Protein AF-A0A377TQF2-F1 (afdb_monomer_lite)

Secondary structure (DSSP, 8-state):
---TT-EEEESSEEE-TTSS-EEE-SSTT--EEEEHHHHHHTT-HHHHHHHHHHHHHHHHHHHHHHTTTTS----S-S---------HHHHTT--

Sequence (95 aa):
MITRNTSLFDPGWWQLPGSEKRYRDWKKWGHGHLNVTKALEESADTYFYQVAYDMGIDRLSEWMSKFGYGHYTGIDLSEERSGKHADPRMEAQAL

pLDDT: mean 93.58, std 10.04, range [45.38, 98.62]

Organism: Klebsiella pneumoniae (NCBI:txid573)

Radius of gyration: 16.41 Å; chains: 1; bounding box: 41×26×48 Å

InterPro domains:
  IPR001460 Penicillin-binding protein, transpeptidase [PF00905] (2-85)
  IPR012338 Beta-lactamase/transpeptidase-like [G3DSA:3.40.710.10] (1-94)
  IPR012338 Beta-lactamase/transpeptidase-like [SSF56601] (2-88)
  IPR050515 Class D beta-lactamase/transpeptidase [PTHR30627] (2-84)

Foldseek 3Di:
DADQPDKDAFQQWADDPPDPDIDGWPPNRFDGIDGPVVCVVVVTPNVVVVVCNVCDDQNVVVVVVVVQQQHWPPDPDPPDDSHDDDDVVVVVVVD

Structure (mmCIF, N/CA/C/O backbone):
data_AF-A0A377TQF2-F1
#
_entry.id   AF-A0A377TQF2-F1
#
loop_
_atom_site.group_PDB
_atom_site.id
_atom_site.type_symbol
_atom_site.label_atom_id
_atom_site.label_alt_id
_atom_site.label_comp_id
_atom_site.label_asym_id
_atom_site.label_entity_id
_atom_site.label_seq_id
_atom_site.pdbx_PDB_ins_code
_atom_site.Cartn_x
_atom_site.Cartn_y
_atom_site.Cartn_z
_atom_site.occupancy
_atom_site.B_iso_or_equiv
_atom_site.auth_seq_id
_atom_site.auth_comp_id
_atom_site.auth_asym_id
_atom_site.auth_atom_id
_atom_site.pdbx_PDB_model_num
ATOM 1 N N . MET A 1 1 ? -0.984 -12.824 -6.720 1.00 76.25 1 MET A N 1
ATOM 2 C CA . MET A 1 1 ? -0.229 -13.095 -5.475 1.00 76.25 1 MET A CA 1
ATOM 3 C C . MET A 1 1 ? 1.206 -12.692 -5.745 1.00 76.25 1 MET A C 1
ATOM 5 O O . MET A 1 1 ? 1.755 -13.172 -6.728 1.00 76.25 1 MET A O 1
ATOM 9 N N . ILE A 1 2 ? 1.771 -11.785 -4.949 1.00 94.88 2 ILE A N 1
ATOM 10 C CA . ILE A 1 2 ? 3.171 -11.373 -5.107 1.00 94.88 2 ILE A CA 1
ATOM 11 C C . ILE A 1 2 ? 4.111 -12.363 -4.416 1.00 94.88 2 ILE A C 1
ATOM 13 O O . ILE A 1 2 ? 3.717 -13.104 -3.516 1.00 94.88 2 ILE A O 1
ATOM 17 N N . THR A 1 3 ? 5.372 -12.342 -4.820 1.00 96.75 3 THR A N 1
ATOM 18 C CA . THR A 1 3 ? 6.480 -13.047 -4.173 1.00 96.75 3 THR A CA 1
ATOM 19 C C . THR A 1 3 ? 7.577 -12.047 -3.819 1.00 96.75 3 THR A C 1
ATOM 21 O O . THR A 1 3 ? 7.575 -10.914 -4.299 1.00 96.75 3 THR A O 1
ATOM 24 N N . ARG A 1 4 ? 8.574 -12.474 -3.035 1.00 95.62 4 ARG A N 1
ATOM 25 C CA . ARG A 1 4 ? 9.754 -11.641 -2.725 1.00 95.62 4 ARG A CA 1
ATOM 26 C C . ARG A 1 4 ? 10.498 -11.152 -3.978 1.00 95.62 4 ARG A C 1
ATOM 28 O O . ARG A 1 4 ? 11.160 -10.123 -3.929 1.00 95.62 4 ARG A O 1
ATOM 35 N N . ASN A 1 5 ? 10.348 -11.868 -5.095 1.00 95.75 5 ASN A N 1
ATOM 36 C CA . ASN A 1 5 ? 11.002 -11.570 -6.368 1.00 95.75 5 ASN A CA 1
ATOM 37 C C . ASN A 1 5 ? 10.096 -10.804 -7.343 1.00 95.75 5 ASN A C 1
ATOM 39 O O . ASN A 1 5 ? 10.534 -10.469 -8.440 1.00 95.75 5 ASN A O 1
ATOM 43 N N . THR A 1 6 ? 8.834 -10.545 -6.982 1.00 97.19 6 THR A N 1
ATOM 44 C CA . THR A 1 6 ? 7.944 -9.728 -7.813 1.00 97.19 6 THR A CA 1
ATOM 45 C C . THR A 1 6 ? 8.495 -8.314 -7.890 1.00 97.19 6 THR A C 1
ATOM 47 O O . THR A 1 6 ? 8.645 -7.656 -6.858 1.00 97.19 6 THR A O 1
ATOM 50 N N . SER A 1 7 ? 8.789 -7.872 -9.112 1.00 96.62 7 SER A N 1
ATOM 51 C CA . SER A 1 7 ? 9.398 -6.580 -9.400 1.00 96.62 7 SER A CA 1
ATOM 52 C C . SER A 1 7 ? 8.585 -5.818 -10.439 1.00 96.62 7 SER A C 1
ATOM 54 O O . SER A 1 7 ? 8.105 -6.416 -11.402 1.00 96.62 7 SER A O 1
ATOM 56 N N . LEU A 1 8 ? 8.451 -4.507 -10.254 1.00 96.88 8 LEU A N 1
ATOM 57 C CA . LEU A 1 8 ? 7.841 -3.589 -11.216 1.00 96.88 8 LEU A CA 1
ATOM 58 C C . LEU A 1 8 ? 8.666 -2.311 -11.336 1.00 96.88 8 LEU A C 1
ATOM 60 O O . LEU A 1 8 ? 9.380 -1.936 -10.407 1.00 96.88 8 LEU A O 1
ATOM 64 N N . PHE A 1 9 ? 8.598 -1.664 -12.497 1.00 98.12 9 PHE A N 1
ATOM 65 C CA . PHE A 1 9 ? 9.224 -0.365 -12.711 1.00 98.12 9 PHE A CA 1
ATOM 66 C C . PHE A 1 9 ? 8.231 0.743 -12.376 1.00 98.12 9 PHE A C 1
ATOM 68 O O . PHE A 1 9 ? 7.142 0.791 -12.945 1.00 98.12 9 PHE A O 1
ATOM 75 N N . ASP A 1 10 ? 8.626 1.631 -11.475 1.00 98.25 10 ASP A N 1
ATOM 76 C CA . ASP A 1 10 ? 7.845 2.785 -11.066 1.00 98.25 10 ASP A CA 1
ATOM 77 C C . ASP A 1 10 ? 8.352 4.079 -11.743 1.00 98.25 10 ASP A C 1
ATOM 79 O O . ASP A 1 10 ? 9.458 4.536 -11.431 1.00 98.25 10 ASP A O 1
ATOM 83 N N . PRO A 1 11 ? 7.549 4.687 -12.644 1.00 98.19 11 PRO A N 1
ATOM 84 C CA . PRO A 1 11 ? 7.833 5.973 -13.286 1.00 98.19 11 PRO A CA 1
ATOM 85 C C . PRO A 1 11 ? 7.324 7.196 -12.486 1.00 98.19 11 PRO A C 1
ATOM 87 O O . PRO A 1 11 ? 7.268 8.307 -13.024 1.00 98.19 11 PRO A O 1
ATOM 90 N N . GLY A 1 12 ? 6.896 7.011 -11.233 1.00 98.31 12 GLY A N 1
ATOM 91 C CA . GLY A 1 12 ? 6.294 8.032 -10.366 1.00 98.31 12 GLY A CA 1
ATOM 92 C C . GLY A 1 12 ? 4.766 8.087 -10.448 1.00 98.31 12 GLY A C 1
ATOM 93 O O . GLY A 1 12 ? 4.152 9.104 -10.103 1.00 98.31 12 GLY A O 1
ATOM 94 N N . TRP A 1 13 ? 4.150 7.048 -11.013 1.00 98.38 13 TRP A N 1
ATOM 95 C CA . TRP A 1 13 ? 2.703 6.881 -11.122 1.00 98.38 13 TRP A CA 1
ATOM 96 C C . TRP A 1 13 ? 2.332 5.462 -11.562 1.00 98.38 13 TRP A C 1
ATOM 98 O O . TRP A 1 13 ? 3.087 4.788 -12.257 1.00 98.38 13 TRP A O 1
ATOM 108 N N . TRP A 1 14 ? 1.102 5.071 -11.246 1.00 98.62 14 TRP A N 1
ATOM 109 C CA . TRP A 1 14 ? 0.449 3.848 -11.697 1.00 98.62 14 TRP A CA 1
ATOM 110 C C . TRP A 1 14 ? -0.832 4.186 -12.474 1.00 98.62 14 TRP A C 1
ATOM 112 O O . TRP A 1 14 ? -1.589 5.068 -12.062 1.00 98.62 14 TRP A O 1
ATOM 122 N N . GLN A 1 15 ? -1.089 3.524 -13.604 1.00 98.44 15 GLN A N 1
ATOM 123 C CA . GLN A 1 15 ? -2.305 3.726 -14.404 1.00 98.44 15 GLN A CA 1
ATOM 124 C C . GLN A 1 15 ? -3.242 2.533 -14.248 1.00 98.44 15 GLN A C 1
ATOM 126 O O . GLN A 1 15 ? -2.823 1.391 -14.415 1.00 98.44 15 GLN A O 1
ATOM 131 N N . LEU A 1 16 ? -4.514 2.816 -13.965 1.00 97.62 16 LEU A N 1
ATOM 132 C CA . LEU A 1 16 ? -5.541 1.789 -13.837 1.00 97.62 16 LEU A CA 1
ATOM 133 C C . LEU A 1 16 ? -5.751 1.087 -15.190 1.00 97.62 16 LEU A C 1
ATOM 135 O O . LEU A 1 16 ? -6.096 1.766 -16.160 1.00 97.62 16 LEU A O 1
ATOM 139 N N . PRO A 1 17 ? -5.580 -0.247 -15.286 1.00 97.06 17 PRO A N 1
ATOM 140 C CA . PRO A 1 17 ? -5.775 -0.955 -16.546 1.00 97.06 17 PRO A CA 1
ATOM 141 C C . PRO A 1 17 ? -7.178 -0.729 -17.122 1.00 97.06 17 PRO A C 1
ATOM 143 O O . PRO A 1 17 ? -8.175 -0.826 -16.409 1.00 97.06 17 PRO A O 1
ATOM 146 N N . GLY A 1 18 ? -7.251 -0.409 -18.417 1.00 97.31 18 GLY A N 1
ATOM 147 C CA . GLY A 1 18 ? -8.510 -0.077 -19.097 1.00 97.31 18 GLY A CA 1
ATOM 148 C C . GLY A 1 18 ? -9.042 1.336 -18.815 1.00 97.31 18 GLY A C 1
ATOM 149 O O . GLY A 1 18 ? -10.179 1.637 -19.167 1.00 97.31 18 GLY A O 1
ATOM 150 N N . SER A 1 19 ? -8.247 2.207 -18.188 1.00 97.50 19 SER A N 1
ATOM 151 C CA . SER A 1 19 ? -8.600 3.597 -17.901 1.00 97.50 19 SER A CA 1
ATOM 152 C C . SER A 1 19 ? -7.418 4.537 -18.154 1.00 97.50 19 SER A C 1
ATOM 154 O O . SER A 1 19 ? -6.258 4.153 -18.027 1.00 97.50 19 SER A O 1
ATOM 156 N N . GLU A 1 20 ? -7.710 5.807 -18.436 1.00 97.06 20 GLU A N 1
ATOM 157 C CA . GLU A 1 20 ? -6.712 6.888 -18.466 1.00 97.06 20 GLU A CA 1
ATOM 158 C C . GLU A 1 20 ? -6.366 7.416 -17.062 1.00 97.06 20 GLU A C 1
ATOM 160 O O . GLU A 1 20 ? -5.505 8.283 -16.895 1.00 97.06 20 GLU A O 1
ATOM 165 N N . LYS A 1 21 ? -7.042 6.918 -16.017 1.00 97.88 21 LYS A N 1
ATOM 166 C CA . LYS A 1 21 ? -6.844 7.388 -14.647 1.00 97.88 21 LYS A CA 1
ATOM 167 C C . LYS A 1 21 ? -5.481 6.953 -14.107 1.00 97.88 21 LYS A C 1
ATOM 169 O O . LYS A 1 21 ? -5.176 5.762 -14.032 1.00 97.88 21 LYS A O 1
ATOM 174 N N . ARG A 1 22 ? -4.699 7.937 -13.656 1.00 98.00 22 ARG A N 1
ATOM 175 C CA . ARG A 1 22 ? -3.393 7.744 -13.018 1.00 98.00 22 ARG A CA 1
ATOM 176 C C . ARG A 1 22 ? -3.435 8.081 -11.535 1.00 98.00 22 ARG A C 1
ATOM 178 O O . ARG A 1 22 ? -4.036 9.074 -11.132 1.00 98.00 22 ARG A O 1
ATOM 185 N N . TYR A 1 23 ? -2.730 7.275 -10.759 1.00 98.31 23 TYR A N 1
ATOM 186 C CA . TYR A 1 23 ? -2.468 7.450 -9.340 1.00 98.31 23 TYR A CA 1
ATOM 187 C C . TYR A 1 23 ? -0.989 7.796 -9.201 1.00 98.31 23 TYR A C 1
ATOM 189 O O . TYR A 1 23 ? -0.139 7.118 -9.772 1.00 98.31 23 TYR A O 1
ATOM 197 N N . ARG A 1 24 ? -0.683 8.920 -8.557 1.00 98.44 24 ARG A N 1
ATOM 198 C CA . ARG A 1 24 ? 0.683 9.447 -8.468 1.00 98.44 24 ARG A CA 1
ATOM 199 C C . ARG A 1 24 ? 1.398 8.807 -7.290 1.00 98.44 24 ARG A C 1
ATOM 201 O O . ARG A 1 24 ? 0.791 8.657 -6.239 1.00 98.44 24 ARG A O 1
ATOM 208 N N . ASP A 1 25 ? 2.672 8.508 -7.481 1.00 98.31 25 ASP A N 1
ATOM 209 C CA . ASP A 1 25 ? 3.575 8.210 -6.376 1.00 98.31 25 ASP A CA 1
ATOM 210 C C . ASP A 1 25 ? 4.035 9.518 -5.715 1.00 98.31 25 ASP A C 1
ATOM 212 O O . ASP A 1 25 ? 4.112 10.566 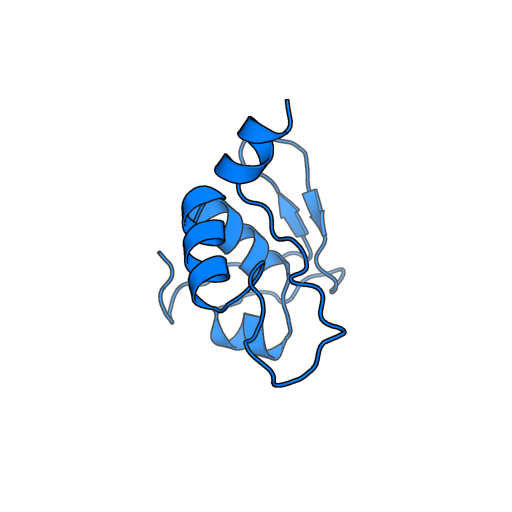-6.383 1.00 98.31 25 ASP A O 1
ATOM 216 N N . TRP A 1 26 ? 4.346 9.479 -4.418 1.00 98.12 26 TRP A N 1
ATOM 217 C CA . TRP A 1 26 ? 4.918 10.617 -3.701 1.00 98.12 26 TRP A CA 1
ATOM 218 C C . TRP A 1 26 ? 6.238 11.085 -4.330 1.00 98.12 26 TRP A C 1
ATOM 220 O O . TRP A 1 26 ? 6.528 12.289 -4.372 1.00 98.12 26 TRP A O 1
ATOM 230 N N . LYS A 1 27 ? 7.026 10.165 -4.895 1.00 96.75 27 LYS A N 1
ATOM 231 C CA . LYS A 1 27 ? 8.250 10.480 -5.618 1.00 96.75 27 LYS A CA 1
ATOM 232 C C . LYS A 1 27 ? 7.923 10.795 -7.071 1.00 96.75 27 LYS A C 1
ATOM 234 O O . LYS A 1 27 ? 7.644 9.931 -7.895 1.00 96.75 27 LYS A O 1
ATOM 239 N N . LYS A 1 28 ? 8.048 12.079 -7.429 1.00 96.25 28 LYS A N 1
ATOM 240 C CA . LYS A 1 28 ? 7.636 12.630 -8.739 1.00 96.25 28 LYS A CA 1
ATOM 241 C C . LYS A 1 28 ? 8.110 11.835 -9.966 1.00 96.25 28 LYS A C 1
ATOM 243 O O . LYS A 1 28 ? 7.369 11.795 -10.952 1.00 96.25 28 LYS A O 1
ATOM 248 N N . TRP A 1 29 ? 9.322 11.283 -9.899 1.00 97.62 29 TRP A N 1
ATOM 249 C CA . TRP A 1 29 ? 10.000 10.537 -10.969 1.00 97.62 29 TRP A CA 1
ATOM 250 C C . TRP A 1 29 ? 10.132 9.038 -10.679 1.00 97.62 29 TRP A C 1
ATOM 252 O O . TRP A 1 29 ? 10.810 8.327 -11.416 1.00 97.62 29 TRP A O 1
ATOM 262 N N . GLY A 1 30 ? 9.501 8.585 -9.599 1.00 97.88 30 GLY A N 1
ATOM 263 C CA . GLY A 1 30 ? 9.465 7.202 -9.175 1.00 97.88 30 GLY A CA 1
ATOM 264 C C . GLY A 1 30 ? 10.746 6.678 -8.541 1.00 97.88 30 GLY A C 1
ATOM 265 O O . GLY A 1 30 ? 11.768 7.360 -8.388 1.00 97.88 30 GLY A O 1
ATOM 266 N N . HIS A 1 31 ? 10.654 5.421 -8.141 1.00 98.12 31 HIS A N 1
ATOM 267 C CA . HIS A 1 31 ? 11.667 4.661 -7.426 1.00 98.12 31 HIS A CA 1
ATOM 268 C C . HIS A 1 31 ? 12.467 3.713 -8.339 1.00 98.12 31 HIS A C 1
ATOM 270 O O . HIS A 1 31 ? 13.390 3.027 -7.878 1.00 98.12 31 HIS A O 1
ATOM 276 N N . GLY A 1 32 ? 12.156 3.683 -9.641 1.00 97.88 32 GLY A N 1
ATOM 277 C CA . GLY A 1 32 ? 12.745 2.749 -10.598 1.00 97.88 32 GLY A CA 1
ATOM 278 C C . GLY A 1 32 ? 12.237 1.326 -10.363 1.00 97.88 32 GLY A C 1
ATOM 279 O O . GLY A 1 32 ? 11.057 1.124 -10.103 1.00 97.88 32 GLY A O 1
ATOM 280 N N . HIS A 1 33 ? 13.110 0.319 -10.444 1.00 97.94 33 HIS A N 1
ATOM 281 C CA . HIS A 1 33 ? 12.707 -1.054 -10.121 1.00 97.94 33 HIS A CA 1
ATOM 282 C C . HIS A 1 33 ? 12.450 -1.223 -8.617 1.00 97.94 33 HIS A C 1
ATOM 284 O O . HIS A 1 33 ? 13.314 -0.903 -7.792 1.00 97.94 33 HIS A O 1
ATOM 290 N N . LEU A 1 34 ? 11.276 -1.757 -8.290 1.00 98.00 34 LEU A N 1
ATOM 291 C CA . LEU A 1 34 ? 10.781 -2.011 -6.942 1.00 98.00 34 LEU A CA 1
ATOM 292 C C . LEU A 1 34 ? 10.411 -3.481 -6.781 1.00 98.00 34 LEU A C 1
ATOM 294 O O . LEU A 1 34 ? 9.588 -3.992 -7.535 1.00 98.00 34 LEU A O 1
ATOM 298 N N . ASN A 1 35 ? 10.955 -4.126 -5.751 1.00 98.25 35 ASN A N 1
ATOM 299 C CA . ASN A 1 35 ? 10.374 -5.325 -5.150 1.00 98.25 35 ASN A CA 1
ATOM 300 C C . ASN A 1 35 ? 9.671 -4.951 -3.833 1.00 98.25 35 ASN A C 1
ATOM 302 O O . ASN A 1 35 ? 9.746 -3.802 -3.401 1.00 98.25 35 ASN A O 1
ATOM 306 N N . VAL A 1 36 ? 9.019 -5.913 -3.171 1.00 98.12 36 VAL A N 1
ATOM 307 C CA . VAL A 1 36 ? 8.276 -5.633 -1.927 1.00 98.12 36 VAL A CA 1
ATOM 308 C C . VAL A 1 36 ? 9.167 -5.086 -0.804 1.00 98.12 36 VAL A C 1
ATOM 310 O O . VAL A 1 36 ? 8.729 -4.222 -0.055 1.00 98.12 36 VAL A O 1
ATOM 313 N N . THR A 1 37 ? 10.422 -5.537 -0.703 1.00 98.44 37 THR A N 1
ATOM 314 C CA . THR A 1 37 ? 11.367 -5.044 0.312 1.00 98.44 37 THR A CA 1
ATOM 315 C C . THR A 1 37 ? 11.661 -3.564 0.103 1.00 98.44 37 THR A C 1
ATOM 317 O O . THR A 1 37 ? 11.409 -2.765 0.997 1.00 98.44 37 THR A O 1
ATOM 320 N N . LYS A 1 38 ? 12.085 -3.182 -1.105 1.00 98.12 38 LYS A N 1
ATOM 321 C CA . LYS A 1 38 ? 12.378 -1.787 -1.443 1.00 98.12 38 LYS A CA 1
ATOM 322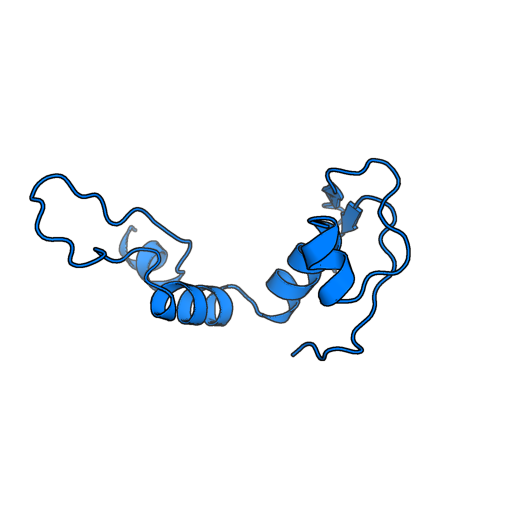 C C . LYS A 1 38 ? 11.128 -0.904 -1.395 1.00 98.12 38 LYS A C 1
ATOM 324 O O . LYS A 1 38 ? 11.200 0.248 -0.989 1.00 98.12 38 LYS A O 1
ATOM 329 N N . ALA A 1 39 ? 9.969 -1.444 -1.781 1.00 98.25 39 ALA A N 1
ATOM 330 C CA . ALA A 1 39 ? 8.700 -0.728 -1.694 1.00 98.25 39 ALA A CA 1
ATOM 331 C C . ALA A 1 39 ? 8.316 -0.398 -0.244 1.00 98.25 39 ALA A C 1
ATOM 333 O O . ALA A 1 39 ? 7.785 0.679 0.002 1.00 98.25 39 ALA A O 1
ATOM 334 N N . LEU A 1 40 ? 8.609 -1.288 0.710 1.00 98.31 40 LEU A N 1
ATOM 335 C CA . LEU A 1 40 ? 8.438 -1.013 2.139 1.00 98.31 40 LEU A CA 1
ATOM 336 C C . LEU A 1 40 ? 9.485 -0.015 2.658 1.00 98.31 40 LEU A C 1
ATOM 338 O O . LEU A 1 40 ? 9.123 0.904 3.384 1.00 98.31 40 LEU A O 1
ATOM 342 N N . GLU A 1 41 ? 10.758 -0.170 2.277 1.00 98.50 41 GLU A N 1
ATOM 343 C CA . GLU A 1 41 ? 11.862 0.717 2.692 1.00 98.50 41 GLU A CA 1
ATOM 344 C C . GLU A 1 41 ? 11.658 2.167 2.241 1.00 98.50 41 GLU A C 1
ATOM 346 O O . GLU A 1 41 ? 11.904 3.101 3.002 1.00 98.50 41 GLU A O 1
ATOM 351 N N . GLU A 1 42 ? 11.206 2.355 1.001 1.00 98.19 42 GLU A N 1
ATOM 352 C CA . GLU A 1 42 ? 11.031 3.673 0.389 1.00 98.19 42 GLU A CA 1
ATOM 353 C C . GLU A 1 42 ? 9.567 4.142 0.389 1.00 98.19 42 GLU A C 1
ATOM 355 O O . GLU A 1 42 ? 9.265 5.186 -0.186 1.00 98.19 42 GLU A O 1
ATOM 360 N N . SER A 1 43 ? 8.661 3.392 1.027 1.00 97.62 43 SER A N 1
ATOM 361 C CA . SER A 1 43 ? 7.222 3.684 1.073 1.00 97.62 43 SER A CA 1
ATOM 362 C C . SER A 1 43 ? 6.626 3.972 -0.317 1.00 97.62 43 SER A C 1
ATOM 364 O O . SER A 1 43 ? 5.928 4.965 -0.501 1.00 97.62 43 SER A O 1
ATOM 366 N N . ALA A 1 44 ? 6.948 3.142 -1.311 1.00 98.44 44 ALA A N 1
ATOM 367 C CA . ALA A 1 44 ? 6.596 3.391 -2.708 1.00 98.44 44 ALA A CA 1
ATOM 368 C C . ALA A 1 44 ? 5.124 3.060 -3.003 1.00 98.44 44 ALA A C 1
ATOM 370 O O . ALA A 1 44 ? 4.716 1.892 -2.978 1.00 98.44 44 ALA A O 1
ATOM 371 N N . ASP A 1 45 ? 4.340 4.078 -3.345 1.00 98.31 45 ASP A N 1
ATOM 372 C CA . ASP A 1 45 ? 2.897 3.977 -3.563 1.00 98.31 45 ASP A CA 1
ATOM 373 C C . ASP A 1 45 ? 2.570 3.125 -4.793 1.00 98.31 45 ASP A C 1
ATOM 375 O O . ASP A 1 45 ? 1.691 2.259 -4.736 1.00 98.31 45 ASP A O 1
ATOM 379 N N . THR A 1 46 ? 3.308 3.317 -5.896 1.00 98.31 46 THR A N 1
ATOM 380 C CA . THR A 1 46 ? 3.081 2.603 -7.168 1.00 98.31 46 THR A CA 1
ATOM 381 C C . THR A 1 46 ? 3.060 1.087 -6.976 1.00 98.31 46 THR A C 1
ATOM 383 O O . THR A 1 46 ? 2.259 0.392 -7.609 1.00 98.31 46 THR A O 1
ATOM 386 N N . TYR A 1 47 ? 3.896 0.557 -6.075 1.00 98.38 47 TYR A N 1
ATOM 387 C CA . TYR A 1 47 ? 3.919 -0.876 -5.795 1.00 98.38 47 TYR A CA 1
ATOM 388 C C . TYR A 1 47 ? 2.623 -1.346 -5.130 1.00 98.38 47 TYR A C 1
ATOM 390 O O . TYR A 1 47 ? 2.023 -2.335 -5.555 1.00 98.38 47 TYR A O 1
ATOM 398 N N . PHE A 1 48 ? 2.155 -0.620 -4.114 1.00 98.31 48 PHE A N 1
ATOM 399 C CA . PHE A 1 48 ? 0.942 -0.979 -3.384 1.00 98.31 48 PHE A CA 1
ATOM 400 C C . PHE A 1 48 ? -0.338 -0.712 -4.183 1.00 98.31 48 PHE A C 1
ATOM 402 O O . PHE A 1 48 ? -1.313 -1.436 -3.989 1.00 98.31 48 PHE A O 1
ATOM 409 N N . TYR A 1 49 ? -0.333 0.218 -5.146 1.00 98.25 49 TYR A N 1
ATOM 410 C CA . TYR A 1 49 ? -1.427 0.353 -6.116 1.00 98.25 49 TYR A CA 1
ATOM 411 C C . TYR A 1 49 ? -1.594 -0.906 -6.969 1.00 98.25 49 TYR A C 1
ATOM 413 O O . TYR A 1 49 ? -2.709 -1.420 -7.082 1.00 98.25 49 TYR A O 1
ATOM 421 N N . GLN A 1 50 ? -0.497 -1.458 -7.500 1.00 98.00 50 GLN A N 1
ATOM 422 C CA . GLN A 1 50 ? -0.547 -2.715 -8.251 1.00 98.00 50 GLN A CA 1
ATOM 423 C C . GLN A 1 50 ? -1.024 -3.876 -7.370 1.00 98.00 50 GLN A C 1
ATOM 425 O O . GLN A 1 50 ? -1.881 -4.651 -7.786 1.00 98.00 50 GLN A O 1
ATOM 430 N N . VAL A 1 51 ? -0.513 -3.986 -6.138 1.00 97.69 51 VAL A N 1
ATOM 431 C CA . VAL A 1 51 ? -0.925 -5.049 -5.205 1.00 97.69 51 VAL A CA 1
ATOM 432 C C . VAL A 1 51 ? -2.414 -4.951 -4.873 1.00 97.69 51 VAL A C 1
ATOM 434 O O . VAL A 1 51 ? -3.108 -5.966 -4.910 1.00 97.69 51 VAL A O 1
ATOM 437 N N . ALA A 1 52 ? -2.923 -3.751 -4.585 1.00 96.94 52 ALA A N 1
ATOM 438 C CA . ALA A 1 52 ? -4.340 -3.535 -4.308 1.00 96.94 52 ALA A CA 1
ATOM 439 C C . ALA A 1 52 ? -5.216 -3.911 -5.514 1.00 96.94 52 ALA A C 1
ATOM 441 O O . ALA A 1 52 ? -6.239 -4.577 -5.342 1.00 96.94 52 ALA A O 1
ATOM 442 N N . TYR A 1 53 ? -4.789 -3.549 -6.729 1.00 97.12 53 TYR A N 1
ATOM 443 C CA . TYR A 1 53 ? -5.469 -3.937 -7.965 1.00 97.12 53 TYR A CA 1
ATOM 444 C C . TYR A 1 53 ? -5.492 -5.461 -8.156 1.00 97.12 53 TYR A C 1
ATOM 446 O O . TYR A 1 53 ? -6.559 -6.039 -8.358 1.00 97.12 53 TYR A O 1
ATOM 454 N N . ASP A 1 54 ? -4.345 -6.129 -8.008 1.00 96.94 54 ASP A N 1
ATOM 455 C CA . ASP A 1 54 ? -4.226 -7.582 -8.172 1.00 96.94 54 ASP A CA 1
ATOM 456 C C . ASP A 1 54 ? -4.986 -8.369 -7.098 1.00 96.94 54 ASP A C 1
ATOM 458 O O . ASP A 1 54 ? -5.418 -9.501 -7.339 1.00 96.94 54 ASP A O 1
ATOM 462 N N . MET A 1 55 ? -5.112 -7.813 -5.888 1.00 96.31 55 MET A N 1
ATOM 463 C CA . MET A 1 55 ? -5.894 -8.398 -4.799 1.00 96.31 55 MET A CA 1
ATOM 464 C C . MET A 1 55 ? -7.395 -8.227 -5.025 1.00 96.31 55 MET A C 1
ATOM 466 O O . MET A 1 55 ? -8.150 -9.174 -4.783 1.00 96.31 55 MET A O 1
ATOM 470 N N . GLY A 1 56 ? -7.823 -7.065 -5.510 1.00 96.25 56 GLY A N 1
ATOM 471 C CA . GLY A 1 56 ? -9.226 -6.674 -5.490 1.00 96.25 56 GLY A CA 1
ATOM 472 C C . GLY A 1 56 ? -9.715 -6.376 -4.068 1.00 96.25 56 GLY A C 1
ATOM 473 O O . GLY A 1 56 ? -9.132 -6.814 -3.070 1.00 96.25 56 GLY A O 1
ATOM 474 N N . ILE A 1 57 ? -10.804 -5.612 -3.979 1.00 95.31 57 ILE A N 1
ATOM 475 C CA . ILE A 1 57 ? -11.282 -5.075 -2.704 1.00 95.31 57 ILE A CA 1
ATOM 476 C C . ILE A 1 57 ? -11.745 -6.165 -1.728 1.00 95.31 57 ILE A C 1
ATOM 478 O O . ILE A 1 57 ? -11.453 -6.052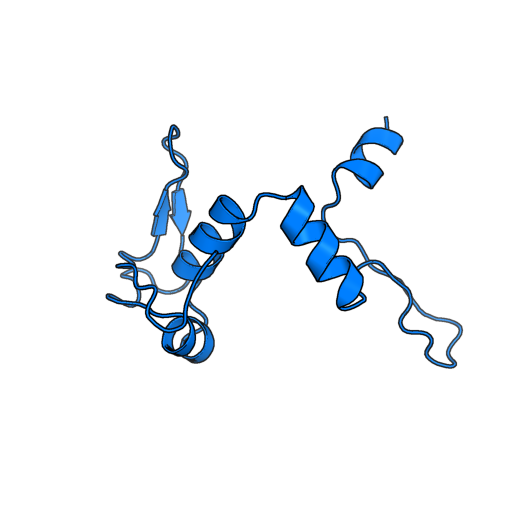 -0.543 1.00 95.31 57 ILE A O 1
ATOM 482 N N . ASP A 1 58 ? -12.366 -7.249 -2.201 1.00 94.94 58 ASP A N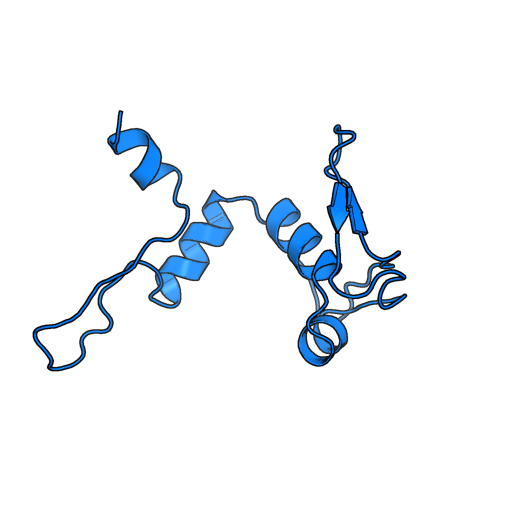 1
ATOM 483 C CA . ASP A 1 58 ? -12.888 -8.308 -1.324 1.00 94.94 58 ASP A CA 1
ATOM 484 C C . ASP A 1 58 ? -11.780 -8.963 -0.492 1.00 94.94 58 ASP A C 1
ATOM 486 O O . ASP A 1 58 ? -11.862 -9.037 0.734 1.00 94.94 58 ASP A O 1
ATOM 490 N N . ARG A 1 59 ? -10.694 -9.390 -1.151 1.00 95.69 59 ARG A N 1
ATOM 491 C CA . ARG A 1 59 ? -9.556 -10.024 -0.468 1.00 95.69 59 ARG A CA 1
ATOM 492 C C . ARG A 1 59 ? -8.773 -9.023 0.367 1.00 95.69 59 ARG A C 1
ATOM 494 O O . ARG A 1 59 ? -8.293 -9.384 1.436 1.00 95.69 59 ARG A O 1
ATOM 501 N N . LEU A 1 60 ? -8.612 -7.790 -0.115 1.00 96.31 60 LEU A N 1
ATOM 502 C CA . LEU A 1 60 ? -7.917 -6.754 0.645 1.00 96.31 60 LEU A CA 1
ATOM 503 C C . LEU A 1 60 ? -8.664 -6.457 1.950 1.00 96.31 60 LEU A C 1
ATOM 505 O O . LEU A 1 60 ? -8.064 -6.516 3.017 1.00 96.31 60 LEU A O 1
ATOM 509 N N . SER A 1 61 ? -9.973 -6.233 1.858 1.00 95.75 61 SER A N 1
ATOM 510 C CA . SER A 1 61 ? -10.886 -6.036 2.984 1.00 95.75 61 SER A CA 1
ATOM 511 C C . SER A 1 61 ? -10.829 -7.201 3.979 1.00 95.75 61 SER A C 1
ATOM 513 O O . SER A 1 61 ? -10.617 -6.984 5.171 1.00 95.75 61 SER A O 1
ATOM 515 N N . GLU A 1 62 ? -10.908 -8.450 3.500 1.00 95.56 62 GLU A N 1
ATOM 516 C CA . GLU A 1 62 ? -10.817 -9.639 4.356 1.00 95.56 62 GLU A CA 1
ATOM 517 C C . GLU A 1 62 ? -9.501 -9.684 5.149 1.00 95.56 62 GLU A C 1
ATOM 519 O O . GLU A 1 62 ? -9.505 -9.931 6.356 1.00 95.56 62 GLU A O 1
ATOM 524 N N . TRP A 1 63 ? -8.366 -9.437 4.489 1.00 96.75 63 TRP A N 1
ATOM 525 C CA . TRP A 1 63 ? -7.068 -9.426 5.161 1.00 96.75 63 TRP A CA 1
ATOM 526 C C . TRP A 1 63 ? -6.941 -8.265 6.146 1.00 96.75 63 TRP A C 1
ATOM 528 O O . TRP A 1 63 ? -6.514 -8.490 7.276 1.00 96.75 63 TRP A O 1
ATOM 538 N N . MET A 1 64 ? -7.359 -7.054 5.771 1.00 96.38 64 MET A N 1
ATOM 539 C CA . MET A 1 64 ? -7.332 -5.889 6.664 1.00 96.38 64 MET A CA 1
ATOM 540 C C . MET A 1 64 ? -8.198 -6.114 7.909 1.00 96.38 64 MET A C 1
ATOM 542 O O . MET A 1 64 ? -7.758 -5.833 9.023 1.00 96.38 64 MET A O 1
ATOM 546 N N . SER A 1 65 ? -9.372 -6.727 7.755 1.00 95.12 65 SER A N 1
ATOM 547 C CA . SER A 1 65 ? -10.218 -7.115 8.884 1.00 95.12 65 SER A CA 1
ATOM 548 C C . SER A 1 65 ? -9.514 -8.097 9.829 1.00 95.12 65 SER A C 1
ATOM 550 O O . SER A 1 65 ? -9.669 -7.977 11.041 1.00 95.12 65 SER A O 1
ATOM 552 N N . LYS A 1 66 ? -8.719 -9.050 9.318 1.00 96.38 66 LYS A N 1
ATOM 553 C CA . LYS A 1 66 ? -7.930 -9.979 10.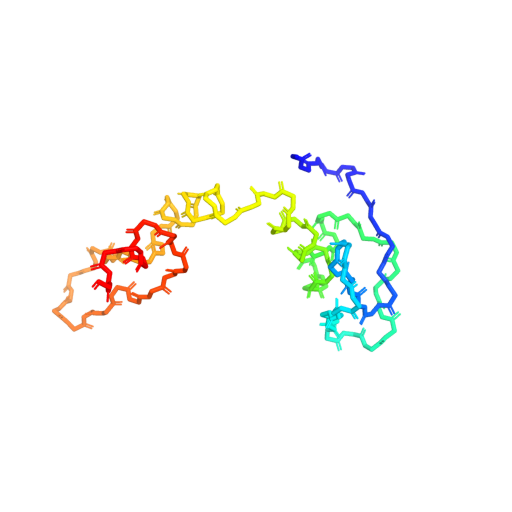158 1.00 96.38 66 LYS A CA 1
ATOM 554 C C . LYS A 1 66 ? -6.802 -9.284 10.922 1.00 96.38 66 LYS A C 1
ATOM 556 O O . LYS A 1 66 ? -6.401 -9.771 11.973 1.00 96.38 66 LYS A O 1
ATOM 561 N N . PHE A 1 67 ? -6.314 -8.150 10.420 1.00 96.88 67 PHE A N 1
ATOM 562 C CA . PHE A 1 67 ? -5.380 -7.275 11.133 1.00 96.88 67 PHE A CA 1
ATOM 563 C C . PHE A 1 67 ? -6.072 -6.328 12.133 1.00 96.88 67 PHE A C 1
ATOM 565 O O . PHE A 1 67 ? -5.393 -5.536 12.778 1.00 96.88 67 PHE A O 1
ATOM 572 N N . GLY A 1 68 ? -7.399 -6.408 12.285 1.00 96.19 68 GLY A N 1
ATOM 573 C CA . GLY A 1 68 ? -8.168 -5.629 13.261 1.00 96.19 68 GLY A CA 1
ATOM 574 C C . GLY A 1 68 ? -8.684 -4.282 12.749 1.00 96.19 68 GLY A C 1
ATOM 575 O O . GLY A 1 68 ? -9.366 -3.577 13.486 1.00 96.19 68 GLY A O 1
ATOM 576 N N . TYR A 1 69 ? -8.424 -3.915 11.490 1.00 95.75 69 TYR A N 1
ATOM 577 C CA . TYR A 1 69 ? -9.000 -2.694 10.923 1.00 95.75 69 TYR A CA 1
ATOM 578 C C . TYR A 1 69 ? -10.529 -2.781 10.903 1.00 95.75 69 TYR A C 1
ATOM 580 O O . TYR A 1 69 ? -11.084 -3.810 10.529 1.00 95.75 69 TYR A O 1
ATOM 588 N N . GLY A 1 70 ? -11.209 -1.690 11.265 1.00 93.25 70 GLY A N 1
ATOM 589 C CA . GLY A 1 70 ? -12.675 -1.644 11.318 1.00 93.25 70 GLY A CA 1
ATOM 590 C C . GLY A 1 70 ? -13.287 -2.333 12.544 1.00 93.25 70 GLY A C 1
ATOM 591 O O . GLY A 1 70 ? -14.506 -2.285 12.706 1.00 93.25 70 GLY A O 1
ATOM 592 N N . HIS A 1 71 ? -12.466 -2.925 13.418 1.00 93.88 71 HIS A N 1
ATOM 593 C CA . HIS A 1 71 ? -12.884 -3.574 14.661 1.00 93.88 71 HIS A CA 1
ATOM 594 C C . HIS A 1 71 ? -12.374 -2.794 15.872 1.00 93.88 71 HIS A C 1
ATOM 596 O O . HIS A 1 71 ? -11.395 -2.056 15.787 1.00 93.88 71 HIS A O 1
ATOM 602 N N . TYR A 1 72 ? -13.049 -2.948 17.009 1.00 95.62 72 TYR A N 1
ATOM 603 C CA . TYR A 1 72 ? -12.513 -2.486 18.290 1.00 95.62 72 TYR A CA 1
ATOM 604 C C . TYR A 1 72 ? -11.269 -3.305 18.651 1.00 95.62 72 TYR A C 1
ATOM 606 O O . TYR A 1 72 ? -11.236 -4.517 18.427 1.00 95.62 72 TYR A O 1
ATOM 614 N N . THR A 1 73 ? -10.252 -2.655 19.213 1.00 96.25 73 THR A N 1
ATOM 615 C CA . THR A 1 73 ? -8.983 -3.307 19.575 1.00 96.25 73 THR A CA 1
ATOM 616 C C . THR A 1 73 ? -9.121 -4.229 20.783 1.00 96.25 73 THR A C 1
ATOM 618 O O . THR A 1 73 ? -8.300 -5.128 20.960 1.00 96.25 73 THR A O 1
ATOM 621 N N . GLY A 1 74 ? -10.156 -4.019 21.604 1.00 95.69 74 GLY A N 1
ATOM 622 C CA . GLY A 1 74 ? -10.353 -4.738 22.862 1.00 95.69 74 GLY A CA 1
ATOM 623 C C . GLY A 1 74 ? -9.539 -4.167 24.025 1.00 95.69 74 GLY A C 1
ATOM 624 O O . GLY A 1 74 ? -9.356 -4.858 25.026 1.00 95.69 74 GLY A O 1
ATOM 625 N N . ILE A 1 75 ? -9.040 -2.933 23.894 1.00 97.19 75 ILE A N 1
ATOM 626 C CA . ILE A 1 75 ? -8.419 -2.191 24.994 1.00 97.19 75 ILE A CA 1
ATOM 627 C C . ILE A 1 75 ? -9.436 -1.914 26.112 1.00 97.19 75 ILE A C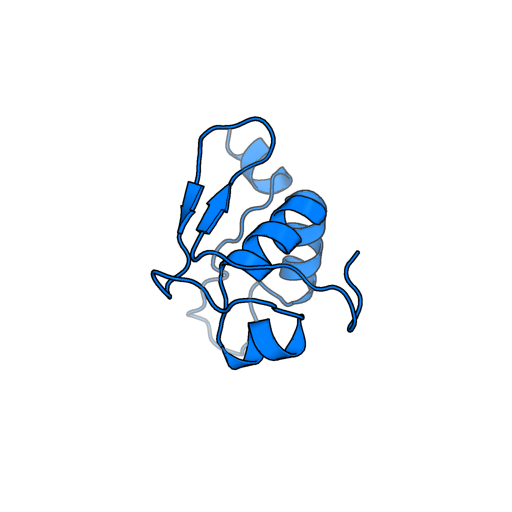 1
ATOM 629 O O . ILE A 1 75 ? -10.634 -1.772 25.871 1.00 97.19 75 ILE A O 1
ATOM 633 N N . ASP A 1 76 ? -8.964 -1.820 27.350 1.00 96.06 76 ASP A N 1
ATOM 634 C CA . ASP A 1 76 ? -9.763 -1.596 28.557 1.00 96.06 76 ASP A CA 1
ATOM 635 C C . ASP A 1 76 ? -10.119 -0.113 28.771 1.00 96.06 76 ASP A C 1
ATOM 637 O O . ASP A 1 76 ? -10.019 0.424 29.873 1.00 96.06 76 ASP A O 1
ATOM 641 N N . LEU A 1 77 ? -10.565 0.554 27.703 1.00 96.12 77 LEU A N 1
ATOM 642 C CA . LEU A 1 77 ? -11.016 1.945 27.708 1.00 96.12 77 LEU A CA 1
ATOM 643 C C . LEU A 1 77 ? -12.396 2.058 27.056 1.00 96.12 77 LEU A C 1
ATOM 645 O O . LEU A 1 77 ? -12.687 1.394 26.064 1.00 96.12 77 LEU A O 1
ATOM 649 N N . SER A 1 78 ? -13.252 2.928 27.591 1.00 92.94 78 SER A N 1
ATOM 650 C CA . SER A 1 78 ? -14.595 3.169 27.046 1.00 92.94 78 SER A CA 1
ATOM 651 C C . SER A 1 78 ? -14.594 4.034 25.782 1.00 92.94 78 SER A C 1
ATOM 653 O O . SER A 1 78 ? -15.483 3.916 24.939 1.00 92.94 78 SER A O 1
ATOM 655 N N . GLU A 1 79 ? -13.613 4.923 25.638 1.00 95.75 79 GLU A N 1
ATOM 656 C CA . GLU A 1 79 ? -13.539 5.927 24.582 1.00 95.75 79 GLU A CA 1
ATOM 657 C C . GLU A 1 79 ? -12.757 5.419 23.364 1.00 95.75 79 GLU A C 1
ATOM 659 O O . GLU A 1 79 ? -11.684 5.921 23.030 1.00 95.75 79 GLU A O 1
ATOM 664 N N . GLU A 1 80 ? -13.325 4.440 22.659 1.00 95.88 80 GLU A N 1
ATOM 665 C CA . GLU A 1 80 ? -12.746 3.874 21.439 1.00 95.88 80 GLU A CA 1
ATOM 666 C C . GLU A 1 80 ? -13.656 4.087 20.218 1.00 95.88 80 GLU A C 1
ATOM 668 O O . GLU A 1 80 ? -14.887 4.094 20.300 1.00 95.88 80 GLU A O 1
ATOM 673 N N . ARG A 1 81 ? -13.046 4.239 19.038 1.00 94.31 81 ARG A N 1
ATOM 674 C CA . ARG A 1 81 ? -13.742 4.176 17.749 1.00 94.31 81 ARG A CA 1
ATOM 675 C C . ARG A 1 81 ? -13.089 3.105 16.887 1.00 94.31 81 ARG A C 1
ATOM 677 O O . ARG A 1 81 ? -11.893 3.180 16.643 1.00 94.31 81 ARG A O 1
ATOM 684 N N . SER A 1 82 ? -13.888 2.190 16.344 1.00 92.12 82 SER A N 1
ATOM 685 C CA . SER A 1 82 ? -13.418 1.107 15.466 1.00 92.12 82 SER A CA 1
ATOM 686 C C . SER A 1 82 ? -12.862 1.581 14.112 1.00 92.12 82 SER A C 1
ATOM 688 O O . SER A 1 82 ? -12.237 0.816 13.377 1.00 92.12 82 SER A O 1
ATOM 690 N N . GLY A 1 83 ? -13.088 2.849 13.752 1.00 93.19 83 GLY A N 1
ATOM 691 C CA . GLY A 1 83 ? -12.743 3.377 12.434 1.00 93.19 83 GLY A CA 1
ATOM 692 C C . GLY A 1 83 ? -13.581 2.737 11.324 1.00 93.19 83 GLY A C 1
ATOM 693 O O . GLY A 1 83 ? -14.651 2.182 11.569 1.00 93.19 83 GLY A O 1
ATOM 694 N N . LYS A 1 84 ? -13.121 2.865 10.077 1.00 89.94 84 LYS A N 1
ATOM 695 C CA . LYS A 1 84 ? -13.728 2.220 8.904 1.00 89.94 84 LYS A CA 1
ATOM 696 C C . LYS A 1 84 ? -12.636 1.831 7.913 1.00 89.94 84 LYS A C 1
ATOM 698 O O . LYS A 1 84 ? -11.702 2.604 7.707 1.00 89.94 84 LYS A O 1
ATOM 703 N N . HIS A 1 85 ? -12.788 0.679 7.270 1.00 87.31 85 HIS A N 1
ATOM 704 C CA . HIS A 1 85 ? -12.091 0.359 6.025 1.00 87.31 85 HIS A CA 1
ATOM 705 C C . HIS A 1 85 ? -13.121 0.087 4.930 1.00 87.31 85 HIS A C 1
ATOM 707 O O . HIS A 1 85 ? -14.291 -0.157 5.220 1.00 87.31 85 HIS A O 1
ATOM 713 N N . ALA A 1 86 ? -12.687 0.138 3.673 1.00 87.38 86 ALA A N 1
ATOM 714 C CA . ALA A 1 86 ? -13.546 -0.216 2.553 1.00 87.38 86 ALA A CA 1
ATOM 715 C C . ALA A 1 86 ? -13.886 -1.716 2.618 1.00 87.38 86 ALA A C 1
ATOM 717 O O . ALA A 1 86 ? -12.982 -2.554 2.623 1.00 87.38 86 ALA A O 1
ATOM 718 N N . ASP A 1 87 ? -15.175 -2.041 2.700 1.00 88.19 87 ASP A N 1
ATOM 719 C CA . ASP A 1 87 ? -15.719 -3.399 2.624 1.00 88.19 87 ASP A CA 1
ATOM 720 C C . ASP A 1 87 ? -17.008 -3.349 1.790 1.00 88.19 87 ASP A C 1
ATOM 722 O O . ASP A 1 87 ? -18.002 -2.775 2.249 1.00 88.19 87 ASP A O 1
ATOM 726 N N . PRO A 1 88 ? -17.037 -3.971 0.597 1.00 83.12 88 PRO A N 1
ATOM 727 C CA . PRO A 1 88 ? -18.217 -3.973 -0.262 1.00 83.12 88 PRO A CA 1
ATOM 728 C C . PRO A 1 88 ? -19.469 -4.517 0.434 1.00 83.12 88 PRO A C 1
ATOM 730 O O . PRO A 1 88 ? -20.583 -4.101 0.124 1.00 83.12 88 PRO A O 1
ATOM 733 N N . ARG A 1 89 ? -19.306 -5.423 1.409 1.00 78.62 89 ARG A N 1
ATOM 734 C CA . ARG A 1 89 ? -20.426 -6.007 2.164 1.00 78.62 89 ARG A CA 1
ATOM 735 C C . ARG A 1 89 ? -21.044 -5.016 3.144 1.00 78.62 89 ARG A C 1
ATOM 737 O O . ARG A 1 89 ? -22.246 -5.081 3.380 1.00 78.62 89 ARG A O 1
ATOM 744 N N . MET A 1 90 ? -20.237 -4.116 3.707 1.00 71.62 90 MET A N 1
ATOM 745 C CA . MET A 1 90 ? -20.722 -3.062 4.604 1.00 71.62 90 MET A CA 1
ATOM 746 C C . MET A 1 90 ? -21.336 -1.906 3.811 1.00 71.62 90 MET A C 1
ATOM 748 O O . MET A 1 90 ? -22.309 -1.304 4.255 1.00 71.62 90 MET A O 1
ATOM 752 N N . GLU A 1 91 ? -20.803 -1.614 2.623 1.00 67.62 91 GLU A N 1
ATOM 753 C CA . GLU A 1 91 ? -21.319 -0.559 1.744 1.00 67.62 91 GLU A CA 1
ATOM 754 C C . GLU A 1 91 ? -22.666 -0.933 1.106 1.00 67.62 91 GLU A C 1
ATOM 756 O O . GLU A 1 91 ? -23.558 -0.091 1.035 1.00 67.62 91 GLU A O 1
ATOM 761 N N . ALA A 1 92 ? -22.867 -2.198 0.723 1.00 61.56 92 ALA A N 1
ATOM 762 C CA . ALA A 1 92 ? -24.132 -2.665 0.146 1.00 61.56 92 ALA A CA 1
ATOM 763 C C . ALA A 1 92 ? -25.318 -2.644 1.131 1.00 61.56 92 ALA A C 1
ATOM 765 O O . ALA A 1 92 ? -26.464 -2.645 0.699 1.00 61.56 92 ALA A O 1
ATOM 766 N N . GLN A 1 93 ? -25.056 -2.635 2.442 1.00 52.38 93 GLN A N 1
ATOM 767 C CA . GLN A 1 93 ? -26.081 -2.572 3.494 1.00 52.38 93 GLN A CA 1
ATOM 768 C C . GLN A 1 93 ? -26.449 -1.134 3.895 1.00 52.38 93 GLN A C 1
ATOM 770 O O . GLN A 1 93 ? -27.368 -0.936 4.686 1.00 52.38 93 GLN A O 1
ATOM 775 N N . ALA A 1 94 ? -25.719 -0.136 3.388 1.00 54.47 94 ALA A N 1
ATOM 776 C CA . ALA A 1 94 ? -25.940 1.278 3.688 1.00 54.47 94 ALA A CA 1
ATOM 777 C C . ALA A 1 94 ? -26.883 1.986 2.688 1.00 54.47 94 ALA A C 1
ATOM 779 O O . ALA A 1 94 ? -27.073 3.200 2.803 1.00 54.47 94 ALA A O 1
ATOM 780 N N . LEU A 1 95 ? -27.454 1.245 1.729 1.00 45.38 95 LEU A N 1
ATOM 781 C CA . LEU A 1 95 ? -28.465 1.676 0.751 1.00 45.38 95 LEU A CA 1
ATOM 782 C C . LEU A 1 95 ? -29.790 0.951 1.006 1.00 45.38 95 LEU A C 1
ATOM 784 O O . LEU A 1 95 ? -30.841 1.593 0.787 1.00 45.38 95 LEU A O 1
#